Protein AF-A0A250KUV9-F1 (afdb_monomer_lite)

Foldseek 3Di:
DPPWDWAFLDADPQQGTWTFTPPPPHDATWTWGDGPVDIDTFAQQDWDAPDDPPDGIDGNLVSLQVRLQDPPDDPVSVVNSQRRNVVPVVGDHHDDPPPPPDD

Sequence (103 aa):
MTEKIDFLVLADADIGELYLTNRGDGRSPVLRFLARNGKRDLLPGDKIDFGAGKCGMVSAAELVAAWGGKPKRIEEARRAAAEFLRQWPEGPQLDSPDPASIP

Structure (mmCIF, N/CA/C/O backbone):
data_AF-A0A250KUV9-F1
#
_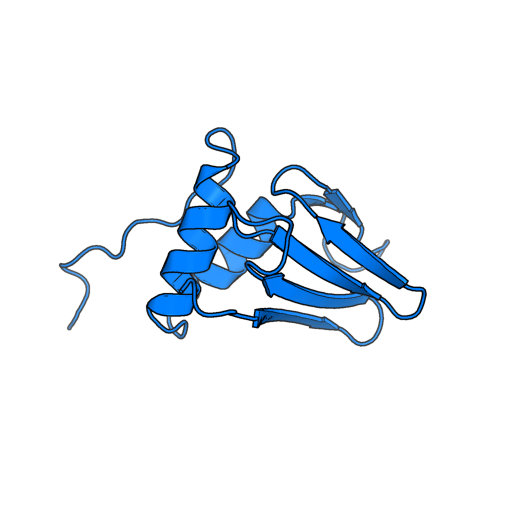entry.id   AF-A0A250KUV9-F1
#
loop_
_atom_site.group_PDB
_atom_site.id
_atom_site.type_symbol
_atom_site.label_atom_id
_atom_site.label_alt_id
_atom_site.label_comp_id
_atom_site.label_asym_id
_atom_site.label_entity_id
_atom_site.label_seq_id
_atom_site.pdbx_PDB_ins_code
_atom_site.Cartn_x
_atom_site.Cartn_y
_atom_site.Cartn_z
_atom_site.occupancy
_atom_site.B_iso_or_equiv
_atom_site.auth_seq_id
_atom_site.auth_comp_id
_atom_site.auth_asym_id
_atom_site.auth_atom_id
_atom_site.pdbx_PDB_model_num
ATOM 1 N N . MET A 1 1 ? -6.138 18.333 12.957 1.00 39.53 1 MET A N 1
ATOM 2 C CA . MET A 1 1 ? -5.078 18.407 11.932 1.00 39.53 1 MET A CA 1
ATOM 3 C C . MET A 1 1 ? -4.619 16.982 11.703 1.00 39.53 1 MET A C 1
ATOM 5 O O . MET A 1 1 ? -3.994 16.432 12.593 1.00 39.53 1 MET A O 1
ATOM 9 N N . THR A 1 2 ? -5.045 16.331 10.621 1.00 49.16 2 THR A N 1
ATOM 10 C CA . THR A 1 2 ? -4.641 14.942 10.360 1.00 49.16 2 THR A CA 1
ATOM 11 C C . THR A 1 2 ? -3.181 14.965 9.931 1.00 49.16 2 THR A C 1
ATOM 13 O O . THR A 1 2 ? -2.852 15.575 8.911 1.00 49.16 2 THR A O 1
ATOM 16 N N . GLU A 1 3 ? -2.305 14.395 10.754 1.00 56.44 3 GLU A N 1
ATOM 17 C CA . GLU A 1 3 ? -0.884 14.263 10.447 1.00 56.44 3 GLU A CA 1
ATOM 18 C C . GLU A 1 3 ? -0.736 13.561 9.096 1.00 56.44 3 GLU A C 1
ATOM 20 O O . GLU A 1 3 ? -1.427 12.579 8.827 1.00 56.44 3 GLU A O 1
ATOM 25 N N . LYS A 1 4 ? 0.081 14.118 8.199 1.00 63.97 4 LYS A N 1
ATOM 26 C CA . LYS A 1 4 ? 0.294 13.541 6.869 1.00 63.97 4 LYS A CA 1
ATOM 27 C C . LYS A 1 4 ? 1.299 12.418 7.012 1.00 63.97 4 LYS A C 1
ATOM 29 O O . LYS A 1 4 ? 2.474 12.694 7.236 1.00 63.97 4 LYS A O 1
ATOM 34 N N . ILE A 1 5 ? 0.836 11.185 6.878 1.00 67.19 5 ILE A N 1
ATOM 35 C CA . ILE A 1 5 ? 1.684 10.018 7.083 1.00 67.19 5 ILE A CA 1
ATOM 36 C C . ILE A 1 5 ? 1.959 9.374 5.732 1.00 67.19 5 ILE A C 1
ATOM 38 O O . ILE A 1 5 ? 1.026 9.148 4.969 1.00 67.19 5 ILE A O 1
ATOM 42 N N . ASP A 1 6 ? 3.228 9.105 5.434 1.00 75.88 6 ASP A N 1
ATOM 43 C CA . ASP A 1 6 ? 3.668 8.393 4.237 1.00 75.88 6 ASP A CA 1
ATOM 44 C C . ASP A 1 6 ? 4.539 7.210 4.686 1.00 75.88 6 ASP A C 1
ATOM 46 O O . ASP A 1 6 ? 5.693 7.385 5.075 1.00 75.88 6 ASP A O 1
ATOM 50 N N . PHE A 1 7 ? 3.987 5.997 4.660 1.00 79.75 7 PHE A N 1
ATOM 51 C CA . PHE A 1 7 ? 4.728 4.785 5.009 1.00 79.75 7 PHE A CA 1
ATOM 52 C C . PHE A 1 7 ? 5.167 4.034 3.764 1.00 79.75 7 PHE A C 1
ATOM 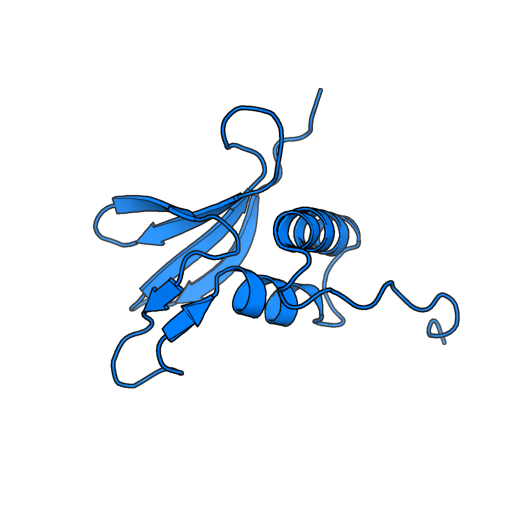54 O O . PHE A 1 7 ? 4.327 3.621 2.970 1.00 79.75 7 PHE A O 1
ATOM 61 N N . LEU A 1 8 ? 6.467 3.779 3.623 1.00 81.62 8 LEU A N 1
ATOM 62 C CA . LEU A 1 8 ? 6.972 2.935 2.545 1.00 81.62 8 LEU A CA 1
ATOM 63 C C . LEU A 1 8 ? 6.512 1.480 2.743 1.00 81.62 8 LEU A C 1
ATOM 65 O O . LEU A 1 8 ? 6.953 0.774 3.661 1.00 81.62 8 LEU A O 1
ATOM 69 N N . VAL A 1 9 ? 5.623 1.039 1.859 1.00 80.12 9 VAL A N 1
ATOM 70 C CA . VAL A 1 9 ? 5.070 -0.316 1.806 1.00 80.12 9 VAL A CA 1
ATOM 71 C C . VAL A 1 9 ? 5.991 -1.244 1.027 1.00 80.12 9 VAL A C 1
ATOM 73 O O . VAL A 1 9 ? 6.364 -2.315 1.509 1.00 80.12 9 VAL A O 1
ATOM 76 N N . LEU A 1 10 ? 6.416 -0.803 -0.152 1.00 80.56 10 LEU A N 1
ATOM 77 C CA . LEU A 1 10 ? 7.308 -1.547 -1.031 1.00 80.56 10 LEU A CA 1
ATOM 78 C C . LEU A 1 10 ? 8.228 -0.561 -1.748 1.00 80.56 10 LEU A C 1
ATOM 80 O O . LEU A 1 10 ? 7.763 0.481 -2.189 1.00 80.56 10 LEU A O 1
ATOM 84 N N . ALA A 1 11 ? 9.498 -0.908 -1.905 1.00 79.62 11 ALA A N 1
ATOM 85 C CA . ALA A 1 11 ? 10.383 -0.275 -2.873 1.00 79.62 11 ALA A CA 1
ATOM 86 C C . ALA A 1 11 ? 11.023 -1.385 -3.698 1.00 79.62 11 ALA A C 1
ATOM 88 O O . ALA A 1 11 ? 11.667 -2.273 -3.138 1.00 79.62 11 ALA A O 1
ATOM 89 N N . ASP A 1 12 ? 10.823 -1.346 -5.007 1.00 76.19 12 ASP A N 1
ATOM 90 C CA . ASP A 1 12 ? 11.450 -2.262 -5.947 1.00 76.19 12 ASP A CA 1
ATOM 91 C C . ASP A 1 12 ? 11.940 -1.464 -7.161 1.00 76.19 12 ASP A C 1
ATOM 93 O O . ASP A 1 12 ? 11.249 -0.574 -7.652 1.00 76.19 12 ASP A O 1
ATOM 97 N N . ALA A 1 13 ? 13.163 -1.739 -7.614 1.00 69.62 13 ALA A N 1
ATOM 98 C CA . ALA A 1 13 ? 13.800 -0.966 -8.678 1.00 69.62 13 ALA A CA 1
ATOM 99 C C . ALA A 1 13 ? 13.112 -1.139 -10.045 1.00 69.62 13 ALA A C 1
ATOM 101 O O . ALA A 1 13 ? 13.209 -0.246 -10.889 1.00 69.62 13 ALA A O 1
ATOM 102 N N . ASP A 1 14 ? 12.417 -2.259 -10.253 1.00 66.69 14 ASP A N 1
ATOM 103 C CA . ASP A 1 14 ? 11.719 -2.579 -11.497 1.00 66.69 14 ASP A CA 1
ATOM 104 C C . ASP A 1 14 ? 10.275 -2.064 -11.478 1.00 66.69 14 ASP A C 1
ATOM 106 O O . ASP A 1 14 ? 9.767 -1.578 -12.489 1.00 66.69 14 ASP A O 1
ATOM 110 N N . ILE A 1 15 ? 9.613 -2.154 -10.320 1.00 69.56 15 ILE A N 1
ATOM 111 C CA . ILE A 1 15 ? 8.183 -1.841 -10.180 1.00 69.56 15 ILE A CA 1
ATOM 112 C C . ILE A 1 15 ? 7.954 -0.388 -9.732 1.00 69.56 15 ILE A C 1
ATOM 114 O O . ILE A 1 15 ? 7.005 0.259 -10.173 1.00 69.56 15 ILE A O 1
ATOM 118 N N . GLY A 1 16 ? 8.834 0.157 -8.896 1.00 79.25 16 GLY A N 1
ATOM 119 C CA . GLY A 1 16 ? 8.687 1.461 -8.258 1.00 79.25 16 GLY A CA 1
ATOM 120 C C . GLY A 1 16 ? 8.412 1.354 -6.759 1.00 79.25 16 GLY A C 1
ATOM 121 O O . GLY A 1 16 ? 8.659 0.332 -6.114 1.00 79.25 16 GLY A O 1
ATOM 122 N N . GLU A 1 17 ? 7.903 2.435 -6.186 1.00 85.94 17 GLU A N 1
ATOM 123 C CA . GLU A 1 17 ? 7.696 2.570 -4.750 1.00 85.94 17 GLU A CA 1
ATOM 124 C C . GLU A 1 17 ? 6.205 2.686 -4.416 1.00 85.94 17 GLU A C 1
ATOM 126 O O . GLU A 1 17 ? 5.452 3.419 -5.054 1.00 85.94 17 GLU A O 1
ATOM 131 N N . LEU A 1 18 ? 5.760 1.967 -3.391 1.00 84.25 18 LEU A N 1
ATOM 132 C CA . LEU A 1 18 ? 4.397 1.996 -2.873 1.00 84.25 18 LEU A CA 1
ATOM 133 C C . LEU A 1 18 ? 4.420 2.631 -1.491 1.00 84.25 18 LEU A C 1
ATOM 135 O O . LEU A 1 18 ? 5.095 2.137 -0.590 1.00 84.25 18 LEU A O 1
ATOM 139 N N . TYR A 1 19 ? 3.651 3.699 -1.321 1.00 85.81 19 TYR A N 1
ATOM 140 C CA . TYR A 1 19 ? 3.532 4.441 -0.076 1.00 85.81 19 TYR A CA 1
ATOM 141 C C . TYR A 1 19 ? 2.096 4.397 0.423 1.00 85.81 19 TYR A C 1
ATOM 143 O O . TYR A 1 19 ? 1.182 4.822 -0.274 1.00 85.81 19 TYR A O 1
ATOM 151 N N . LEU A 1 20 ? 1.876 3.935 1.647 1.00 83.44 20 LEU A N 1
ATOM 152 C CA . LEU A 1 20 ? 0.584 4.083 2.295 1.00 83.44 20 LEU A CA 1
ATOM 153 C C . LEU A 1 20 ? 0.479 5.511 2.819 1.00 83.44 20 LEU A C 1
ATOM 155 O O . LEU A 1 20 ? 1.267 5.911 3.676 1.00 83.44 20 LEU A O 1
ATOM 159 N N . THR A 1 21 ? -0.457 6.283 2.272 1.00 79.62 21 THR A N 1
ATOM 160 C CA . THR A 1 21 ? -0.569 7.714 2.544 1.00 79.62 21 THR A CA 1
ATOM 161 C C . THR A 1 21 ? -1.998 8.141 2.815 1.00 79.62 21 THR A C 1
ATOM 163 O O . THR A 1 21 ? -2.920 7.701 2.143 1.00 79.62 21 THR A O 1
ATOM 166 N N . ASN A 1 22 ? -2.206 9.062 3.749 1.00 71.69 22 ASN A N 1
ATOM 167 C CA . ASN A 1 22 ? -3.506 9.718 3.937 1.00 71.69 22 ASN A CA 1
ATOM 168 C C . ASN A 1 22 ? -3.620 11.051 3.171 1.00 71.69 22 ASN A C 1
ATOM 170 O O . ASN A 1 22 ? -4.531 11.839 3.415 1.00 71.69 22 ASN A O 1
ATOM 174 N N . ARG A 1 23 ? -2.700 11.313 2.227 1.00 66.19 23 ARG A N 1
ATOM 175 C CA . ARG A 1 23 ? -2.688 12.521 1.383 1.00 66.19 23 ARG A CA 1
ATOM 176 C C . ARG A 1 23 ? -3.732 12.519 0.247 1.00 66.19 23 ARG A C 1
ATOM 178 O O . ARG A 1 23 ? -3.641 13.395 -0.612 1.00 66.19 23 ARG A O 1
ATOM 185 N N . GLY A 1 24 ? -4.647 11.552 0.175 1.00 53.06 24 GLY A N 1
ATOM 186 C CA . GLY A 1 24 ? -5.755 11.546 -0.793 1.00 53.06 24 GLY A CA 1
ATOM 187 C C . GLY A 1 24 ? -6.990 12.228 -0.203 1.00 53.06 24 GLY A C 1
ATOM 188 O O . GLY A 1 24 ? -7.343 11.876 0.914 1.00 53.06 24 GLY A O 1
ATOM 189 N N . ASP A 1 25 ? -7.565 13.210 -0.916 1.00 55.22 25 ASP A N 1
ATOM 190 C CA . ASP A 1 25 ? -8.814 13.999 -0.719 1.00 55.22 25 ASP A CA 1
ATOM 191 C C . ASP A 1 25 ? -9.578 13.964 0.638 1.00 55.22 25 ASP A C 1
ATOM 193 O O . ASP A 1 25 ? -10.792 14.133 0.722 1.00 55.22 25 ASP A O 1
ATOM 197 N N . GLY A 1 26 ? -8.864 13.811 1.753 1.00 53.34 26 GLY A N 1
ATOM 198 C CA . GLY A 1 26 ? -9.278 14.214 3.090 1.00 53.34 26 GLY A CA 1
ATOM 199 C C . GLY A 1 26 ? -10.026 13.217 3.980 1.00 53.34 26 GLY A C 1
ATOM 200 O O . GLY A 1 26 ? -10.432 13.657 5.055 1.00 53.34 26 GLY A O 1
ATOM 201 N N . ARG A 1 27 ? -10.227 11.929 3.642 1.00 59.25 27 ARG A N 1
ATOM 202 C CA . ARG A 1 27 ? -10.982 11.026 4.557 1.00 59.25 27 ARG A CA 1
ATOM 203 C C . ARG A 1 27 ? -10.460 9.611 4.791 1.00 59.25 27 ARG A C 1
ATOM 205 O O . ARG A 1 27 ? -10.820 9.039 5.818 1.00 59.25 27 ARG A O 1
ATOM 212 N N . SER A 1 28 ? -9.634 9.032 3.924 1.00 69.38 28 SER A N 1
ATOM 213 C CA . SER A 1 28 ? -9.171 7.651 4.126 1.00 69.38 28 SER A CA 1
ATOM 214 C C . SER A 1 28 ? -7.771 7.424 3.549 1.00 69.38 28 SER A C 1
ATOM 216 O O . SER A 1 28 ? -7.417 8.069 2.560 1.00 69.38 28 SER A O 1
ATOM 218 N N . PRO A 1 29 ? -6.942 6.562 4.170 1.00 72.94 29 PRO A N 1
ATOM 219 C CA . PRO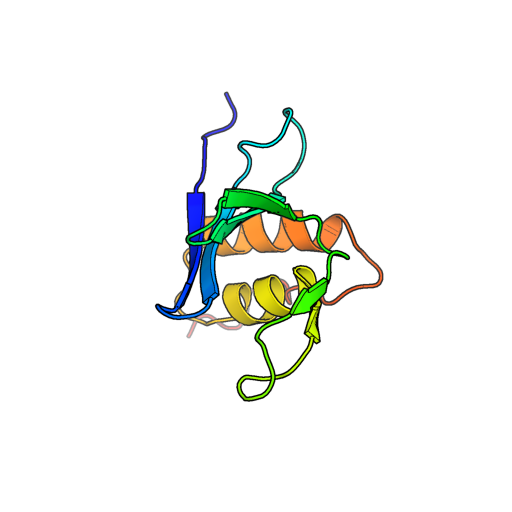 A 1 29 ? -5.631 6.230 3.626 1.00 72.94 29 PRO A CA 1
ATOM 220 C C . PRO A 1 29 ? -5.770 5.590 2.241 1.00 72.94 29 PRO A C 1
ATOM 222 O O . PRO A 1 29 ? -6.698 4.830 1.990 1.00 72.94 29 PRO A O 1
ATOM 225 N N . VAL A 1 30 ? -4.835 5.890 1.348 1.00 81.81 30 VAL A N 1
ATOM 226 C CA . VAL A 1 30 ? -4.720 5.337 -0.004 1.00 81.81 30 VAL A CA 1
ATOM 227 C C . VAL A 1 30 ? -3.316 4.779 -0.204 1.00 81.81 30 VAL A C 1
ATOM 229 O O . VAL A 1 30 ? -2.353 5.253 0.405 1.00 81.81 30 VAL A O 1
ATOM 232 N N . LEU A 1 31 ? -3.174 3.780 -1.070 1.00 81.81 31 LEU A N 1
ATOM 233 C CA . LEU A 1 31 ? -1.869 3.242 -1.423 1.00 81.81 31 LEU A CA 1
ATOM 234 C C . LEU A 1 31 ? -1.359 3.970 -2.666 1.00 81.81 31 LEU A C 1
ATOM 236 O O . LEU A 1 31 ? -1.825 3.771 -3.778 1.00 81.81 31 LEU A O 1
ATOM 240 N N . ARG A 1 32 ? -0.401 4.860 -2.479 1.00 83.62 32 ARG A N 1
ATOM 241 C CA . ARG A 1 32 ? 0.190 5.669 -3.533 1.00 83.62 32 ARG A CA 1
ATOM 242 C C . ARG A 1 32 ? 1.319 4.922 -4.210 1.00 83.62 32 ARG A C 1
ATOM 244 O O . ARG A 1 32 ? 2.365 4.687 -3.614 1.00 83.62 32 ARG A O 1
ATOM 251 N N . PHE A 1 33 ? 1.113 4.606 -5.474 1.00 81.88 33 PHE A N 1
ATOM 252 C CA . PHE A 1 33 ? 2.111 4.018 -6.340 1.00 81.88 33 PHE A CA 1
ATOM 253 C C . PHE A 1 33 ? 2.902 5.105 -7.064 1.00 81.88 33 PHE A C 1
ATOM 255 O O . PHE A 1 33 ? 2.343 5.931 -7.789 1.00 81.88 33 PHE A O 1
ATOM 262 N N . LEU A 1 34 ? 4.210 5.111 -6.844 1.00 77.75 34 LEU A N 1
ATOM 263 C CA . LEU A 1 34 ? 5.196 5.945 -7.513 1.00 77.75 34 LEU A CA 1
ATOM 264 C C . LEU A 1 34 ? 6.032 5.045 -8.420 1.00 77.75 34 LEU A C 1
ATOM 266 O O . LEU A 1 34 ? 7.005 4.431 -7.992 1.00 77.75 34 LEU A O 1
ATOM 270 N N . ALA A 1 35 ? 5.630 4.961 -9.683 1.00 72.56 35 ALA A N 1
ATOM 271 C CA . ALA A 1 35 ? 6.380 4.259 -10.712 1.00 72.56 35 ALA A CA 1
ATOM 272 C C . ALA A 1 35 ? 7.237 5.240 -11.517 1.00 72.56 35 ALA A C 1
ATOM 274 O O . ALA A 1 35 ? 6.979 6.446 -11.559 1.00 72.56 35 ALA A O 1
ATOM 275 N N . ARG A 1 36 ? 8.218 4.703 -12.249 1.00 62.72 36 ARG A N 1
ATOM 276 C CA . ARG A 1 36 ? 9.113 5.484 -13.121 1.00 62.72 36 ARG A CA 1
ATOM 277 C C . ARG A 1 36 ? 8.364 6.346 -14.153 1.00 62.72 36 ARG A C 1
ATOM 279 O O . ARG A 1 36 ? 8.870 7.388 -14.550 1.00 62.72 36 ARG A O 1
ATOM 286 N N . ASN A 1 37 ? 7.154 5.929 -14.538 1.00 59.88 37 ASN A N 1
ATOM 287 C CA . ASN A 1 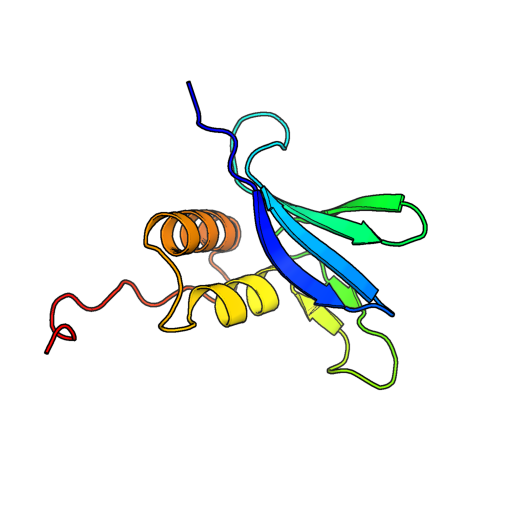37 ? 6.318 6.589 -15.547 1.00 59.88 37 ASN A CA 1
ATOM 288 C C . ASN A 1 37 ? 5.125 7.371 -14.971 1.00 59.88 37 ASN A C 1
ATOM 290 O O . ASN A 1 37 ? 4.289 7.845 -15.738 1.00 59.88 37 ASN A O 1
ATOM 294 N N . GLY A 1 38 ? 5.011 7.518 -13.649 1.00 67.12 38 GLY A N 1
ATOM 295 C CA . GLY A 1 38 ? 3.957 8.342 -13.067 1.00 67.12 38 GLY A CA 1
ATOM 296 C C . GLY A 1 38 ? 3.530 7.937 -11.666 1.00 67.12 38 GLY A C 1
ATOM 297 O O . GLY A 1 38 ? 3.962 6.934 -11.100 1.00 67.12 38 GLY A O 1
ATOM 298 N N . LYS A 1 39 ? 2.640 8.757 -11.116 1.00 80.56 39 LYS A N 1
ATOM 299 C CA . LYS A 1 39 ? 2.059 8.595 -9.789 1.00 80.56 39 LYS A CA 1
ATOM 300 C C . LYS A 1 39 ? 0.589 8.210 -9.920 1.00 80.56 39 LYS A C 1
ATOM 302 O O . LYS A 1 39 ? -0.155 8.908 -10.606 1.00 80.56 39 LYS A O 1
ATOM 307 N N . ARG A 1 40 ? 0.163 7.157 -9.222 1.00 81.12 40 ARG A N 1
ATOM 308 C CA . ARG A 1 40 ? -1.240 6.730 -9.143 1.00 81.12 40 ARG A CA 1
ATOM 309 C C . ARG A 1 40 ? -1.618 6.425 -7.699 1.00 81.12 40 ARG A C 1
ATOM 311 O O . ARG A 1 40 ? -0.864 5.764 -6.997 1.00 81.12 40 ARG A O 1
ATOM 318 N N . ASP A 1 41 ? -2.788 6.880 -7.272 1.00 85.38 41 ASP A N 1
ATOM 319 C CA . ASP A 1 41 ? -3.358 6.492 -5.982 1.00 85.38 41 ASP A CA 1
ATOM 320 C C . ASP A 1 41 ? -4.238 5.246 -6.189 1.00 85.38 41 ASP A C 1
ATOM 322 O O . ASP A 1 41 ? -5.023 5.187 -7.136 1.00 85.38 41 ASP A O 1
ATOM 326 N N . LEU A 1 42 ? -4.042 4.233 -5.346 1.00 83.88 42 LEU A N 1
ATOM 327 C CA . LEU A 1 42 ? -4.705 2.933 -5.401 1.00 83.88 42 LEU A CA 1
ATOM 328 C C . LEU A 1 42 ? -5.610 2.760 -4.180 1.00 83.88 42 LEU A C 1
ATOM 330 O O . LEU A 1 42 ? -5.218 3.033 -3.038 1.00 83.88 42 LEU A O 1
ATOM 334 N N . LEU A 1 43 ? -6.813 2.270 -4.439 1.00 85.38 43 LEU A N 1
ATOM 335 C CA . LEU A 1 43 ? -7.764 1.808 -3.442 1.00 85.38 43 LEU A CA 1
ATOM 336 C C . LEU A 1 43 ? -7.476 0.341 -3.088 1.00 85.38 43 LEU A C 1
ATOM 338 O O . LEU A 1 43 ? -6.788 -0.351 -3.836 1.00 85.38 43 LEU A O 1
ATOM 342 N N . PRO A 1 44 ? -8.001 -0.184 -1.969 1.00 85.25 44 PRO A N 1
ATOM 343 C CA . PRO A 1 44 ? -7.668 -1.537 -1.518 1.00 85.25 44 PRO A CA 1
ATOM 344 C C . PRO A 1 44 ? -8.001 -2.639 -2.535 1.00 85.25 44 PRO A C 1
ATOM 346 O O . PRO A 1 44 ? -7.283 -3.635 -2.611 1.00 85.25 44 PRO A O 1
ATOM 349 N N . GLY A 1 45 ? -9.053 -2.443 -3.335 1.00 84.69 45 GLY A N 1
ATOM 350 C CA . GLY A 1 45 ? -9.461 -3.368 -4.393 1.00 84.69 45 GLY A CA 1
ATOM 351 C C . GLY A 1 45 ? -8.671 -3.243 -5.701 1.00 84.69 45 GLY A C 1
ATOM 352 O O . GLY A 1 45 ? -8.782 -4.130 -6.548 1.00 84.69 45 GLY A O 1
ATOM 353 N N . ASP A 1 46 ? -7.870 -2.183 -5.889 1.00 86.12 46 ASP A N 1
ATOM 354 C CA . ASP A 1 46 ? -7.040 -2.045 -7.088 1.00 86.12 46 ASP A CA 1
ATOM 355 C C . ASP A 1 46 ? -6.024 -3.192 -7.155 1.00 86.12 46 ASP A C 1
ATOM 357 O O . ASP A 1 46 ? -5.363 -3.537 -6.170 1.00 86.12 46 ASP A O 1
ATOM 361 N N . LYS A 1 47 ? -5.889 -3.777 -8.346 1.00 83.50 47 LYS A N 1
ATOM 362 C CA . LYS A 1 47 ? -4.907 -4.823 -8.629 1.00 83.50 47 LYS A CA 1
ATOM 363 C C . LYS A 1 47 ? -3.607 -4.192 -9.108 1.00 83.50 47 LYS A C 1
ATOM 365 O O . LYS A 1 47 ? -3.600 -3.355 -10.010 1.00 83.50 47 LYS A O 1
ATOM 370 N N . ILE A 1 48 ? -2.513 -4.622 -8.497 1.00 80.75 48 ILE A N 1
ATOM 371 C CA . ILE A 1 48 ? -1.153 -4.251 -8.857 1.00 80.75 48 ILE A CA 1
ATOM 372 C C . ILE A 1 48 ? -0.555 -5.440 -9.594 1.00 80.75 48 ILE A C 1
ATOM 374 O O . ILE A 1 48 ? -0.470 -6.542 -9.049 1.00 80.75 48 ILE A O 1
ATOM 378 N N . ASP A 1 49 ? -0.172 -5.209 -10.845 1.00 79.31 49 ASP A N 1
ATOM 379 C CA . ASP A 1 49 ? 0.558 -6.182 -11.645 1.00 79.31 49 ASP A CA 1
ATOM 380 C C . ASP A 1 49 ? 2.060 -5.975 -11.429 1.00 79.31 49 ASP A C 1
ATOM 382 O O . ASP A 1 49 ? 2.615 -4.928 -11.766 1.00 79.31 49 ASP A O 1
ATOM 386 N N . PHE A 1 50 ? 2.704 -6.972 -10.828 1.00 72.81 50 PHE A N 1
ATOM 387 C CA . PHE A 1 50 ? 4.142 -6.988 -10.565 1.00 72.81 50 PHE A CA 1
ATOM 388 C C . PHE A 1 50 ? 4.961 -7.568 -11.733 1.00 72.81 50 PHE A C 1
ATOM 390 O O . PHE A 1 50 ? 6.183 -7.695 -11.634 1.00 72.81 50 PHE A O 1
ATOM 397 N N . GLY A 1 51 ? 4.305 -7.885 -12.852 1.00 66.56 51 GLY A N 1
ATOM 398 C CA . GLY A 1 51 ? 4.909 -8.446 -14.050 1.00 66.56 51 GLY A CA 1
ATOM 399 C C . GLY A 1 51 ? 5.126 -9.960 -13.975 1.00 66.56 51 GLY A C 1
ATOM 400 O O . GLY A 1 51 ? 5.143 -10.587 -12.910 1.00 66.56 51 GLY A O 1
ATOM 401 N N . ALA A 1 52 ? 5.319 -10.567 -15.148 1.00 52.12 52 ALA A N 1
ATOM 402 C CA . ALA A 1 52 ? 5.598 -11.993 -15.297 1.00 52.12 52 ALA A CA 1
ATOM 403 C C . ALA A 1 52 ? 6.990 -12.334 -14.729 1.00 52.12 52 ALA A C 1
ATOM 405 O O . ALA A 1 52 ? 7.997 -12.266 -15.426 1.00 52.12 52 ALA A O 1
ATOM 406 N N . GLY A 1 53 ? 7.053 -12.665 -13.439 1.00 57.38 53 GLY A N 1
ATOM 407 C CA . GLY A 1 53 ? 8.289 -13.073 -12.762 1.00 57.38 53 GLY A CA 1
ATOM 408 C C . GLY A 1 53 ? 8.294 -12.835 -11.253 1.00 57.38 53 GLY A C 1
ATOM 409 O O . GLY A 1 53 ? 9.010 -13.525 -10.532 1.00 57.38 53 GLY A O 1
ATOM 410 N N . LYS A 1 54 ? 7.462 -11.914 -10.751 1.00 55.41 54 LYS A N 1
ATOM 411 C CA . LYS A 1 54 ? 7.318 -11.633 -9.317 1.00 55.41 54 LYS A CA 1
ATOM 412 C C . LYS A 1 54 ? 5.834 -11.692 -8.939 1.00 55.41 54 LYS A C 1
ATOM 414 O O . LYS A 1 54 ? 5.072 -10.805 -9.278 1.00 55.41 54 LYS A O 1
ATOM 419 N N . CYS A 1 55 ? 5.428 -12.774 -8.274 1.00 55.19 55 CYS A N 1
ATOM 420 C CA . CYS A 1 55 ? 4.137 -12.997 -7.591 1.00 55.19 55 CYS A CA 1
ATOM 421 C C . CYS A 1 55 ? 2.790 -12.768 -8.327 1.00 55.19 55 CYS A C 1
ATOM 423 O O . CYS A 1 55 ? 1.759 -13.073 -7.734 1.00 55.19 55 CYS A O 1
ATOM 425 N N . GLY A 1 56 ? 2.746 -12.337 -9.590 1.00 69.75 56 GLY A N 1
ATOM 426 C CA . GLY A 1 56 ? 1.485 -12.141 -10.323 1.00 69.75 56 GLY A CA 1
ATOM 427 C C . GLY A 1 56 ? 0.692 -10.904 -9.869 1.00 69.75 56 GLY A C 1
ATOM 428 O O . GLY A 1 56 ? 1.237 -10.003 -9.233 1.00 69.75 56 GLY A O 1
ATOM 429 N N . MET A 1 57 ? -0.598 -10.838 -10.224 1.00 78.81 57 MET A N 1
ATOM 430 C CA . MET A 1 57 ? -1.486 -9.740 -9.813 1.00 78.81 57 MET A CA 1
ATOM 431 C C . MET A 1 57 ? -1.943 -9.921 -8.365 1.00 78.81 57 MET A C 1
ATOM 433 O O . MET A 1 57 ? -2.657 -10.874 -8.056 1.00 78.81 57 MET A O 1
ATOM 437 N N . VAL A 1 58 ? -1.626 -8.960 -7.500 1.00 84.19 58 VAL A N 1
ATOM 438 C CA . VAL A 1 58 ? -2.130 -8.918 -6.116 1.00 84.19 58 VAL A CA 1
ATOM 439 C C . VAL A 1 58 ? -2.931 -7.645 -5.894 1.00 84.19 58 VAL A C 1
ATOM 441 O O . VAL A 1 58 ? -2.705 -6.629 -6.551 1.00 84.19 58 VAL A O 1
ATOM 444 N N . SER A 1 59 ? -3.909 -7.682 -4.994 1.00 87.06 59 SER A N 1
ATOM 445 C CA . SER A 1 59 ? -4.614 -6.455 -4.612 1.00 87.06 59 SER A CA 1
ATOM 446 C C . SER A 1 59 ? -3.749 -5.566 -3.721 1.00 87.06 59 SER A C 1
ATOM 448 O O . SER A 1 59 ? -2.886 -6.042 -2.976 1.00 87.06 59 SER A O 1
ATOM 450 N N . ALA A 1 60 ? -4.010 -4.261 -3.757 1.00 86.56 60 ALA A N 1
ATOM 451 C CA . ALA A 1 60 ? -3.407 -3.312 -2.832 1.00 86.56 60 ALA A CA 1
ATOM 452 C C . ALA A 1 60 ? -3.675 -3.706 -1.367 1.00 86.56 60 ALA A C 1
ATOM 454 O O . ALA A 1 60 ? -2.791 -3.561 -0.524 1.00 86.56 60 ALA A O 1
ATOM 455 N N . ALA A 1 61 ? -4.854 -4.261 -1.064 1.00 87.06 61 ALA A N 1
ATOM 456 C CA . ALA A 1 61 ? -5.170 -4.780 0.263 1.00 87.06 61 ALA A CA 1
ATOM 457 C C . ALA A 1 61 ? -4.291 -5.966 0.669 1.00 87.06 61 ALA A C 1
ATOM 459 O O . ALA A 1 61 ? -3.737 -5.953 1.762 1.00 87.06 61 ALA A O 1
ATOM 460 N N . GLU A 1 62 ? -4.099 -6.966 -0.195 1.00 86.25 62 GLU A N 1
ATOM 461 C CA . GLU A 1 62 ? -3.207 -8.100 0.102 1.00 86.25 62 GLU A CA 1
ATOM 462 C C . GLU A 1 62 ? -1.780 -7.635 0.395 1.00 86.25 62 GLU A C 1
ATOM 464 O O . GLU A 1 62 ? -1.148 -8.090 1.350 1.00 86.25 62 GLU A O 1
ATOM 469 N N . LEU A 1 63 ? -1.296 -6.667 -0.380 1.00 85.00 63 LEU A N 1
ATOM 470 C CA . LEU A 1 63 ? 0.024 -6.087 -0.190 1.00 85.00 63 LEU A CA 1
ATOM 471 C C . LEU A 1 63 ? 0.138 -5.331 1.145 1.00 85.00 63 LEU A C 1
ATOM 473 O O . LEU A 1 63 ? 1.110 -5.513 1.883 1.00 85.00 63 LEU A O 1
ATOM 477 N N . VAL A 1 64 ? -0.857 -4.504 1.478 1.00 85.62 64 VAL A N 1
ATOM 478 C CA . VAL A 1 64 ? -0.886 -3.737 2.732 1.00 85.62 64 VAL A CA 1
ATOM 479 C C . VAL A 1 64 ? -1.069 -4.652 3.942 1.00 85.62 64 VAL A C 1
ATOM 481 O O . VAL A 1 64 ? -0.402 -4.439 4.953 1.00 85.62 64 VAL A O 1
ATOM 484 N N . ALA A 1 65 ? -1.884 -5.702 3.842 1.00 86.62 65 ALA A N 1
ATOM 485 C CA . ALA A 1 65 ? -2.045 -6.708 4.888 1.00 86.62 65 ALA A CA 1
ATOM 486 C C . ALA A 1 65 ? -0.734 -7.469 5.134 1.00 86.62 65 ALA A C 1
ATOM 488 O O . ALA A 1 65 ? -0.253 -7.533 6.267 1.00 86.62 65 ALA A O 1
ATOM 489 N N . ALA A 1 66 ? -0.081 -7.952 4.072 1.00 84.31 66 ALA A N 1
ATOM 490 C CA . ALA A 1 66 ? 1.212 -8.629 4.174 1.00 84.31 66 ALA A CA 1
ATOM 491 C C . ALA A 1 66 ? 2.313 -7.713 4.739 1.00 84.31 66 ALA A C 1
ATOM 493 O O . ALA A 1 66 ? 3.200 -8.159 5.472 1.00 84.31 66 ALA A O 1
ATOM 494 N N . TRP A 1 67 ? 2.278 -6.420 4.414 1.00 85.06 67 TRP A N 1
ATOM 495 C CA . TRP A 1 67 ? 3.224 -5.438 4.938 1.00 85.06 67 TRP A CA 1
ATOM 496 C C . TRP A 1 67 ? 2.961 -5.062 6.401 1.00 85.06 67 TRP A C 1
ATOM 498 O O . TRP A 1 67 ? 3.912 -5.010 7.192 1.00 85.06 67 TRP A O 1
ATOM 508 N N . GLY A 1 68 ? 1.700 -4.797 6.748 1.00 82.19 68 GLY A N 1
ATOM 509 C CA . GLY A 1 68 ? 1.254 -4.362 8.073 1.00 82.19 68 GLY A CA 1
ATOM 510 C C . GLY A 1 68 ? 1.311 -5.477 9.118 1.00 82.19 68 GLY A C 1
ATOM 511 O O . GLY A 1 68 ? 1.579 -5.208 10.290 1.00 82.19 68 GLY A O 1
ATOM 512 N N . GLY A 1 69 ? 1.169 -6.734 8.686 1.00 78.06 69 GLY A N 1
ATOM 513 C CA . GLY A 1 69 ? 1.279 -7.918 9.540 1.00 78.06 69 GLY A CA 1
ATOM 514 C C . GLY A 1 69 ? 2.703 -8.211 10.021 1.00 78.06 69 GLY A C 1
ATOM 515 O O . GLY A 1 69 ? 2.895 -9.000 10.944 1.00 78.06 69 GLY A O 1
ATOM 516 N N . LYS A 1 70 ? 3.736 -7.564 9.458 1.00 79.94 70 LYS A N 1
ATOM 517 C CA . LYS A 1 70 ? 5.127 -7.817 9.869 1.00 79.94 70 LYS A CA 1
ATOM 518 C C . LYS A 1 70 ? 5.381 -7.355 11.319 1.00 79.94 70 LYS A C 1
ATOM 520 O O . LYS A 1 70 ? 5.004 -6.239 11.678 1.00 79.94 70 LYS A O 1
ATOM 525 N N . PRO A 1 71 ? 6.102 -8.144 12.144 1.00 66.06 71 PRO A N 1
ATOM 526 C CA . PRO A 1 71 ? 6.285 -7.884 13.581 1.00 66.06 71 PRO A CA 1
ATOM 527 C C . PRO A 1 71 ? 7.131 -6.643 13.915 1.00 66.06 71 PRO A C 1
ATOM 529 O O . PRO A 1 71 ? 7.181 -6.231 15.064 1.00 66.06 71 PRO A O 1
ATOM 532 N N . LYS A 1 72 ? 7.787 -6.024 12.924 1.00 74.06 72 LYS A N 1
ATOM 533 C CA . LYS A 1 72 ? 8.649 -4.838 13.096 1.00 74.06 72 LYS A CA 1
ATOM 534 C C . LYS A 1 72 ? 7.990 -3.521 12.663 1.00 74.06 72 LYS A C 1
ATOM 536 O O . LYS A 1 72 ? 8.689 -2.539 12.422 1.00 74.06 72 LYS A O 1
ATOM 541 N N . ARG A 1 73 ? 6.668 -3.493 12.480 1.00 75.19 73 ARG A N 1
ATOM 542 C CA . ARG A 1 73 ? 5.946 -2.263 12.126 1.00 75.19 73 ARG A CA 1
ATOM 543 C C . ARG A 1 73 ? 5.573 -1.497 13.387 1.00 75.19 73 ARG A C 1
ATOM 545 O O . ARG 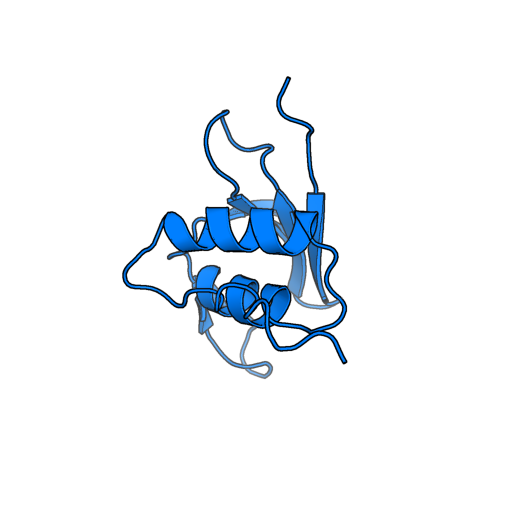A 1 73 ? 5.035 -2.080 14.322 1.00 75.19 73 ARG A O 1
ATOM 552 N N . ILE A 1 74 ? 5.858 -0.197 13.384 1.00 77.94 74 ILE A N 1
ATOM 553 C CA . ILE A 1 74 ? 5.426 0.710 14.448 1.00 77.94 74 ILE A CA 1
ATOM 554 C C . ILE A 1 74 ? 3.895 0.772 14.505 1.00 77.94 74 ILE A C 1
ATOM 556 O O . ILE A 1 74 ? 3.214 0.484 13.515 1.00 77.94 74 ILE A O 1
ATOM 560 N N . GLU A 1 75 ? 3.349 1.153 15.656 1.00 78.25 75 GLU A N 1
ATOM 561 C CA . GLU A 1 75 ? 1.902 1.136 15.884 1.00 78.25 75 GLU A CA 1
ATOM 562 C C . GLU A 1 75 ? 1.137 2.022 14.888 1.00 78.25 75 GLU A C 1
ATOM 564 O O . GLU A 1 75 ? 0.110 1.607 14.356 1.00 78.25 75 GLU A O 1
ATOM 569 N N . GLU A 1 76 ? 1.674 3.192 14.541 1.00 75.25 76 GLU A N 1
ATOM 570 C CA . GLU A 1 76 ? 1.073 4.105 13.559 1.00 75.25 76 GLU A CA 1
ATOM 571 C C . GLU A 1 76 ? 0.990 3.490 12.154 1.00 75.25 76 GLU A C 1
ATOM 573 O O . GLU A 1 76 ? -0.028 3.615 11.474 1.00 75.25 76 GLU A O 1
ATOM 578 N N . ALA A 1 77 ? 2.025 2.752 11.741 1.00 76.69 77 ALA A N 1
ATOM 579 C CA . ALA A 1 77 ? 2.054 2.028 10.471 1.00 76.69 77 ALA A CA 1
ATOM 580 C C . ALA A 1 77 ? 0.984 0.932 10.424 1.00 76.69 77 ALA A C 1
ATOM 582 O O . ALA A 1 77 ? 0.303 0.764 9.411 1.00 76.69 77 ALA A O 1
ATOM 583 N N . ARG A 1 78 ? 0.802 0.215 11.538 1.00 79.94 78 ARG A N 1
ATOM 584 C CA . ARG A 1 78 ? -0.251 -0.796 11.674 1.00 79.94 78 ARG A CA 1
ATOM 585 C C . ARG A 1 78 ? -1.644 -0.180 11.670 1.00 79.94 78 ARG A C 1
ATOM 587 O O . ARG A 1 78 ? -2.513 -0.703 10.981 1.00 79.94 78 ARG A O 1
ATOM 594 N N . ARG A 1 79 ? -1.854 0.933 12.380 1.00 80.00 79 ARG A N 1
ATOM 595 C CA . ARG A 1 79 ? -3.139 1.650 12.387 1.00 80.00 79 ARG A CA 1
ATOM 596 C C . ARG A 1 79 ? -3.509 2.141 10.992 1.00 80.00 79 ARG A C 1
ATOM 598 O O . ARG A 1 79 ? -4.604 1.837 10.535 1.00 80.00 79 ARG A O 1
ATOM 605 N N . ALA A 1 80 ? -2.580 2.782 10.283 1.00 80.50 80 ALA A N 1
ATOM 606 C CA . ALA A 1 80 ? -2.818 3.239 8.916 1.00 80.50 80 ALA A CA 1
ATOM 607 C C . ALA A 1 80 ? -3.154 2.074 7.969 1.00 80.50 80 ALA A C 1
ATOM 609 O O . ALA A 1 80 ? -4.063 2.184 7.146 1.00 80.50 80 ALA A O 1
ATOM 610 N N . ALA A 1 81 ? -2.453 0.941 8.096 1.00 83.75 81 ALA A N 1
ATOM 611 C CA . ALA A 1 81 ? -2.757 -0.254 7.315 1.00 83.75 81 ALA A CA 1
ATOM 612 C C . ALA A 1 81 ? -4.136 -0.828 7.665 1.00 83.75 81 ALA A C 1
ATOM 614 O O . ALA A 1 81 ? -4.904 -1.144 6.763 1.00 83.75 81 ALA A O 1
ATOM 615 N N . ALA A 1 82 ? -4.497 -0.897 8.946 1.00 84.31 82 ALA A N 1
ATOM 616 C CA . ALA A 1 82 ? -5.821 -1.346 9.366 1.00 84.31 82 ALA A CA 1
ATOM 617 C C . ALA A 1 82 ? -6.927 -0.420 8.830 1.00 84.31 82 ALA A C 1
ATOM 619 O O . ALA A 1 82 ? -7.927 -0.899 8.306 1.00 84.31 82 ALA A O 1
ATOM 620 N N . GLU A 1 83 ? -6.744 0.900 8.886 1.00 84.50 83 GLU A N 1
ATOM 621 C CA . GLU A 1 83 ? -7.685 1.869 8.309 1.00 84.50 83 GLU A CA 1
ATOM 622 C C . GLU A 1 83 ? -7.812 1.736 6.784 1.00 84.50 83 GLU A C 1
ATOM 624 O O . GLU A 1 83 ? -8.901 1.900 6.233 1.00 84.50 83 GLU A O 1
ATOM 629 N N . PHE A 1 84 ? -6.723 1.397 6.093 1.00 85.75 84 PHE A N 1
ATOM 630 C CA . PHE A 1 84 ? -6.752 1.104 4.662 1.00 85.75 84 PHE A CA 1
ATOM 631 C C . PHE A 1 84 ? -7.564 -0.151 4.354 1.00 85.75 84 PHE A C 1
ATOM 633 O O . PHE A 1 84 ? -8.453 -0.120 3.509 1.00 85.75 84 PHE A O 1
ATOM 640 N N . LEU A 1 85 ? -7.318 -1.241 5.077 1.00 86.69 85 LEU A N 1
ATOM 641 C CA . LEU A 1 85 ? -8.006 -2.514 4.855 1.00 86.69 85 LEU A CA 1
ATOM 642 C C . LEU A 1 85 ? -9.486 -2.465 5.246 1.00 86.69 85 LEU A C 1
ATOM 644 O O . LEU A 1 85 ? -10.311 -3.108 4.602 1.00 86.69 85 LEU A O 1
ATOM 648 N N . ARG A 1 86 ? -9.858 -1.636 6.229 1.00 85.75 86 ARG A N 1
ATOM 649 C CA . ARG A 1 86 ? -11.263 -1.424 6.618 1.00 85.75 86 ARG A CA 1
ATOM 650 C C . ARG A 1 86 ? -12.114 -0.775 5.528 1.00 85.75 86 ARG A C 1
ATOM 652 O O . ARG A 1 86 ? -13.335 -0.894 5.585 1.00 85.75 86 ARG A O 1
ATOM 659 N N . GLN A 1 87 ? -11.506 -0.125 4.535 1.00 84.12 87 GLN A N 1
ATOM 660 C CA . GLN A 1 87 ? -12.232 0.362 3.356 1.00 84.12 87 GLN A CA 1
ATOM 661 C C . GLN A 1 87 ? -12.699 -0.780 2.442 1.00 84.12 87 GLN A C 1
ATOM 663 O O . GLN A 1 87 ? -13.588 -0.568 1.622 1.00 84.12 87 GLN A O 1
ATOM 668 N N . TRP A 1 88 ? -12.135 -1.985 2.586 1.00 85.31 88 TRP A N 1
ATOM 669 C CA . TRP A 1 88 ? -12.561 -3.177 1.862 1.00 85.31 88 TRP A CA 1
ATOM 670 C C . TRP A 1 88 ? -12.759 -4.354 2.829 1.00 85.31 88 TRP A C 1
ATOM 672 O O . TRP A 1 88 ? -11.876 -5.200 2.974 1.00 85.31 88 TRP A O 1
ATOM 682 N N . PRO A 1 89 ? -13.917 -4.417 3.512 1.00 82.31 89 PRO A N 1
ATOM 683 C CA . PRO A 1 89 ? -14.178 -5.411 4.556 1.00 82.31 89 PRO A CA 1
ATOM 684 C C . PRO A 1 89 ? -14.231 -6.853 4.033 1.00 82.31 89 PRO A C 1
ATOM 686 O O . PRO A 1 89 ? -14.019 -7.784 4.800 1.00 82.31 89 PRO A O 1
ATOM 689 N N . GLU A 1 90 ? -14.499 -7.039 2.738 1.00 84.69 90 GLU A N 1
ATOM 690 C CA . GLU A 1 90 ? -14.454 -8.344 2.063 1.00 84.69 90 GLU A CA 1
ATOM 691 C C . GLU A 1 90 ? -13.013 -8.821 1.791 1.00 84.69 90 GLU A C 1
ATOM 693 O O . GLU A 1 90 ? -12.799 -9.984 1.454 1.00 84.69 90 GLU A O 1
ATOM 698 N N . GLY A 1 91 ? -12.027 -7.925 1.907 1.00 81.75 91 GLY A N 1
ATOM 699 C CA . GLY A 1 91 ? -10.609 -8.204 1.709 1.00 81.75 91 GLY A CA 1
ATOM 700 C C . GLY A 1 91 ? -9.873 -8.616 2.993 1.00 81.75 91 GLY A C 1
ATOM 701 O O . GLY A 1 91 ? -10.458 -8.645 4.081 1.00 81.75 91 GLY A O 1
ATOM 702 N N . PRO A 1 92 ? -8.564 -8.915 2.890 1.00 84.06 92 PRO A N 1
ATOM 703 C CA . PRO A 1 92 ? -7.752 -9.317 4.034 1.00 84.06 92 PRO A CA 1
ATOM 704 C C . PRO A 1 92 ? -7.710 -8.214 5.093 1.00 84.06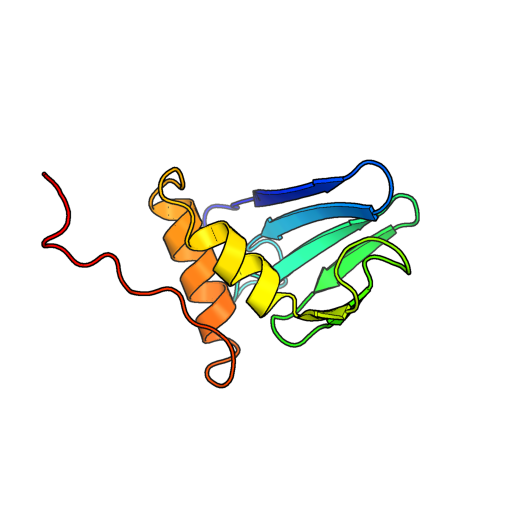 92 PRO A C 1
ATOM 706 O O . PRO A 1 92 ? -7.551 -7.038 4.774 1.00 84.06 92 PRO A O 1
ATOM 709 N N . GLN A 1 93 ? -7.815 -8.606 6.359 1.00 85.31 93 GLN A N 1
ATOM 710 C CA . GLN A 1 93 ? -7.719 -7.704 7.504 1.00 85.31 93 GLN A CA 1
ATOM 711 C C . GLN A 1 93 ? -6.422 -7.978 8.267 1.00 85.31 93 GLN A C 1
ATOM 713 O O . GLN A 1 93 ? -5.877 -9.080 8.210 1.00 85.31 93 GLN A O 1
ATOM 718 N N . LEU A 1 94 ? -5.917 -6.971 8.979 1.00 81.00 94 LEU A N 1
ATOM 719 C CA . LEU A 1 94 ? -4.871 -7.205 9.968 1.00 81.00 94 LEU A CA 1
ATOM 720 C C . LEU A 1 94 ? -5.521 -7.772 11.222 1.00 81.00 94 LEU A C 1
ATOM 722 O O . LEU A 1 94 ? -6.466 -7.170 11.739 1.00 81.00 94 LEU A O 1
ATOM 726 N N . ASP A 1 95 ? -4.994 -8.884 11.730 1.00 67.56 95 ASP A N 1
ATOM 727 C CA . ASP A 1 95 ? -5.287 -9.302 13.094 1.00 67.56 95 ASP A CA 1
ATOM 728 C C . ASP A 1 95 ? -5.004 -8.118 14.023 1.00 67.56 95 ASP A C 1
ATOM 730 O O . ASP A 1 95 ? -3.938 -7.489 13.965 1.00 67.56 95 ASP A O 1
ATOM 734 N N . SER A 1 96 ? -5.995 -7.765 14.846 1.00 51.62 96 SER A N 1
ATOM 735 C CA . SER A 1 96 ? -5.759 -6.812 15.929 1.00 51.62 96 SER A CA 1
ATOM 736 C C . SER A 1 96 ? -4.576 -7.337 16.742 1.00 51.62 96 SER A C 1
ATOM 738 O O . SER A 1 96 ? -4.504 -8.551 16.937 1.00 51.62 96 SER A O 1
ATOM 740 N N . PRO A 1 97 ? -3.631 -6.483 17.181 1.00 50.47 97 PRO A N 1
ATOM 741 C CA . PRO A 1 97 ? -2.560 -6.954 18.043 1.00 50.47 97 PRO A CA 1
ATOM 742 C C . PRO A 1 97 ? -3.217 -7.641 19.235 1.00 50.47 97 PRO A C 1
ATOM 744 O O . PRO A 1 97 ? -3.928 -6.993 20.001 1.00 50.47 97 PRO A O 1
ATOM 747 N N . ASP A 1 98 ? -3.046 -8.957 19.333 1.00 41.25 98 ASP A N 1
ATOM 748 C CA . ASP A 1 98 ? -3.523 -9.697 20.482 1.00 41.25 98 ASP A CA 1
ATOM 749 C C . ASP A 1 98 ? -2.777 -9.124 21.698 1.00 41.25 98 ASP A C 1
ATOM 751 O O . ASP A 1 98 ? -1.538 -9.175 21.729 1.00 41.25 98 ASP A O 1
ATOM 755 N N . PRO A 1 99 ? -3.477 -8.507 22.668 1.00 50.88 99 PRO A N 1
ATOM 756 C CA . PRO A 1 99 ? -2.822 -7.881 23.809 1.00 50.88 99 PRO A CA 1
ATOM 757 C C . PRO A 1 99 ? -2.051 -8.894 24.673 1.00 50.88 99 PRO A C 1
ATOM 759 O O . PRO A 1 99 ? -1.313 -8.473 25.559 1.00 50.88 99 PRO A O 1
ATOM 762 N N . ALA A 1 100 ? -2.179 -10.206 24.423 1.00 50.31 100 ALA A N 1
ATOM 763 C CA . ALA A 1 100 ? -1.495 -11.265 25.157 1.00 50.31 100 ALA A CA 1
ATOM 764 C C . ALA A 1 100 ? -0.167 -11.739 24.529 1.00 50.31 100 ALA A C 1
ATOM 766 O O . ALA A 1 100 ? 0.446 -12.659 25.062 1.00 50.31 100 ALA A O 1
ATOM 767 N N . SER A 1 101 ? 0.311 -11.141 23.427 1.00 43.09 101 SER A N 1
ATOM 768 C CA . SER A 1 101 ? 1.571 -11.559 22.768 1.00 43.09 101 SER A CA 1
ATOM 769 C C . SER A 1 101 ? 2.785 -10.655 23.040 1.00 43.09 101 SER A C 1
ATOM 771 O O . SER A 1 101 ? 3.753 -10.677 22.277 1.00 43.09 101 SER A O 1
ATOM 773 N N . ILE A 1 102 ? 2.766 -9.865 24.117 1.00 44.38 102 ILE A N 1
ATOM 774 C CA . ILE A 1 102 ? 3.974 -9.198 24.625 1.00 44.38 102 ILE A CA 1
ATOM 775 C C . ILE A 1 102 ? 4.629 -10.157 25.639 1.00 44.38 102 ILE A C 1
ATOM 777 O O . ILE A 1 102 ? 3.995 -10.421 26.661 1.00 44.38 102 ILE A O 1
ATOM 781 N N . PRO A 1 103 ? 5.820 -10.728 25.362 1.00 51.28 103 PRO A N 1
ATOM 782 C CA . PRO A 1 103 ? 6.555 -11.522 26.347 1.00 51.28 103 PRO A CA 1
ATOM 783 C C . PRO A 1 103 ? 7.067 -10.673 27.517 1.00 51.28 103 PRO A C 1
ATOM 785 O O . PRO A 1 103 ? 7.340 -9.466 27.307 1.00 51.28 103 PRO A O 1
#

Radius of gyration: 13.75 Å; chains: 1; bounding box: 28×32×42 Å

pLDDT: mean 73.98, std 12.73, range [39.53, 87.06]

Secondary structure (DSSP, 8-state):
-----EEEEEEETTTEEEEEES-STTTS-EEEEEETTEEEEE-TTPEEE--TTTT-EEEHHHHHHHHHTSTT--HHHHHHHHHHHTT-TTS--PPP--TT---

Organism: NCBI:txid1432792